Protein AF-A0AAW7VL32-F1 (afdb_monomer)

Radius of gyration: 14.83 Å; Cα contacts (8 Å, |Δi|>4): 98; chains: 1; bounding box: 32×22×44 Å

Organism: Escherichia coli (NCBI:txid562)

Sequence (84 aa):
WARLCLPVDHPFWQTHFAPNGWGCKCTIRQVSRGEYAQLAAQGTIHTEAPEIRTVRWVNKRTGEEEDVPEGIDPGWNYNPGINR

Structure (mmCIF, N/CA/C/O backbone):
data_AF-A0AAW7VL32-F1
#
_entry.id   AF-A0AAW7VL32-F1
#
loop_
_atom_site.group_PDB
_atom_site.id
_atom_site.type_symbol
_atom_site.label_atom_id
_atom_site.label_alt_id
_atom_site.label_comp_id
_atom_site.label_asym_id
_atom_site.label_entity_id
_atom_site.label_seq_id
_atom_site.pdbx_PDB_ins_code
_atom_site.Cartn_x
_atom_site.Cartn_y
_atom_site.Cartn_z
_atom_site.occupancy
_atom_site.B_iso_or_equiv
_atom_site.auth_seq_id
_atom_site.auth_comp_id
_atom_site.auth_asym_id
_atom_site.auth_atom_id
_atom_site.pdbx_PDB_model_num
ATOM 1 N N . TRP A 1 1 ? 3.211 4.083 1.990 1.00 83.56 1 TRP A N 1
ATOM 2 C CA . TRP A 1 1 ? 4.120 3.658 0.899 1.00 83.56 1 TRP A CA 1
ATOM 3 C C . TRP A 1 1 ? 4.066 4.652 -0.242 1.00 83.56 1 TRP A C 1
ATOM 5 O O . TRP A 1 1 ? 2.979 5.110 -0.573 1.00 83.56 1 TRP A O 1
ATOM 15 N N . ALA A 1 2 ? 5.207 5.005 -0.829 1.00 88.69 2 ALA A N 1
ATOM 16 C CA . ALA A 1 2 ? 5.264 5.931 -1.958 1.00 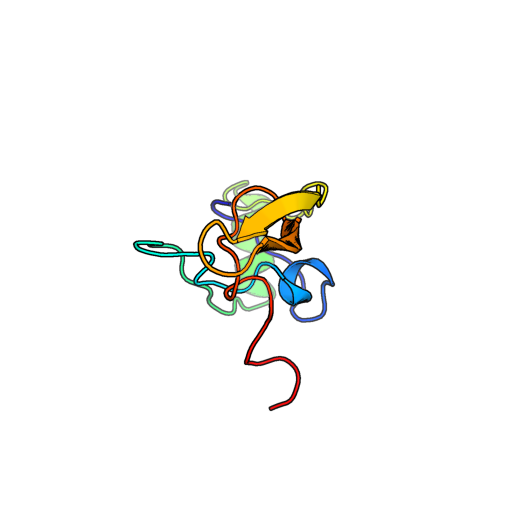88.69 2 ALA A CA 1
ATOM 17 C C . ALA A 1 2 ? 6.033 5.286 -3.113 1.00 88.69 2 ALA A C 1
ATOM 19 O O . ALA A 1 2 ? 7.094 4.720 -2.883 1.00 88.69 2 ALA A O 1
ATOM 20 N N . ARG A 1 3 ? 5.506 5.396 -4.342 1.00 92.94 3 ARG A N 1
ATOM 21 C CA . ARG A 1 3 ? 6.160 4.939 -5.587 1.00 92.94 3 ARG A CA 1
ATOM 22 C C . ARG A 1 3 ? 6.490 3.435 -5.639 1.00 92.94 3 ARG A C 1
ATOM 24 O O . ARG A 1 3 ? 7.425 3.039 -6.322 1.00 92.94 3 ARG A O 1
ATOM 31 N N . LEU A 1 4 ? 5.726 2.598 -4.942 1.00 95.62 4 LEU A N 1
ATOM 32 C CA . LEU A 1 4 ? 5.844 1.139 -5.024 1.00 95.62 4 LEU A CA 1
ATOM 33 C C . LEU A 1 4 ? 5.122 0.623 -6.274 1.00 95.62 4 LEU A C 1
ATOM 35 O O . LEU A 1 4 ? 3.975 0.997 -6.517 1.00 95.62 4 LEU A O 1
ATOM 39 N N . CYS A 1 5 ? 5.783 -0.232 -7.047 1.00 96.69 5 CYS A N 1
ATOM 40 C CA . CYS A 1 5 ? 5.224 -0.852 -8.238 1.00 96.69 5 CYS A CA 1
ATOM 41 C C . CYS A 1 5 ? 5.555 -2.345 -8.234 1.00 96.69 5 CYS A C 1
ATOM 43 O O . CYS A 1 5 ? 6.718 -2.731 -8.329 1.00 96.69 5 CYS A O 1
ATOM 45 N N . LEU A 1 6 ? 4.521 -3.170 -8.101 1.00 96.38 6 LEU A N 1
ATOM 46 C CA . LEU A 1 6 ? 4.622 -4.621 -7.982 1.00 96.38 6 LEU A CA 1
ATOM 47 C C . LEU A 1 6 ? 3.691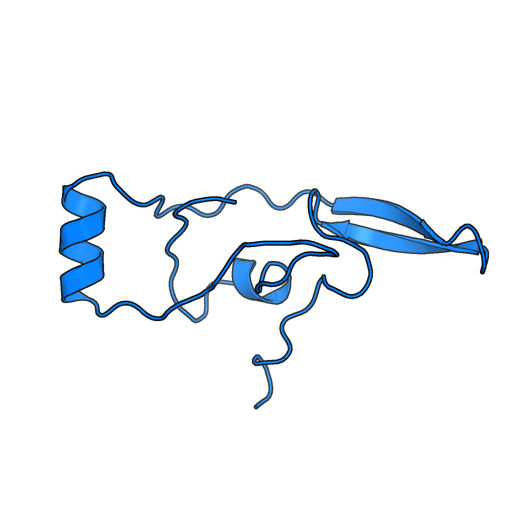 -5.284 -9.004 1.00 96.38 6 LEU A C 1
ATOM 49 O O . LEU A 1 6 ? 2.737 -4.639 -9.455 1.00 96.38 6 LEU A O 1
ATOM 53 N N . PRO A 1 7 ? 3.921 -6.565 -9.341 1.00 95.00 7 PRO A N 1
ATOM 54 C CA . PRO A 1 7 ? 2.966 -7.361 -10.106 1.00 95.00 7 PRO A CA 1
ATOM 55 C C . PRO A 1 7 ? 1.549 -7.290 -9.525 1.00 95.00 7 PRO A C 1
ATOM 57 O O . PRO A 1 7 ?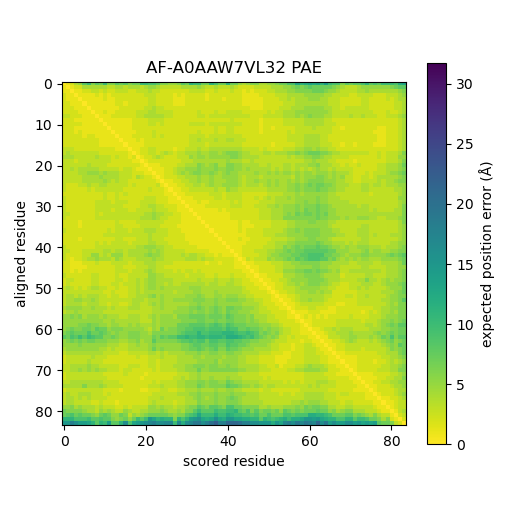 1.373 -7.136 -8.316 1.00 95.00 7 PRO A O 1
ATOM 60 N N . VAL A 1 8 ? 0.536 -7.393 -10.388 1.00 91.94 8 VAL A N 1
ATOM 61 C CA . VAL A 1 8 ? -0.883 -7.268 -9.999 1.00 91.94 8 VAL A CA 1
ATOM 62 C C . VAL A 1 8 ? -1.322 -8.342 -8.999 1.00 91.94 8 VAL A C 1
ATOM 64 O O . VAL A 1 8 ? -2.161 -8.090 -8.143 1.00 91.94 8 VAL A O 1
ATOM 67 N N . ASP A 1 9 ? -0.712 -9.519 -9.080 1.00 92.00 9 ASP A N 1
ATOM 68 C CA . ASP A 1 9 ? -0.943 -10.701 -8.253 1.00 92.00 9 ASP A CA 1
ATOM 69 C C . ASP A 1 9 ? -0.050 -10.752 -7.003 1.00 92.00 9 ASP A C 1
ATOM 71 O O . ASP A 1 9 ? -0.126 -11.698 -6.218 1.00 92.00 9 ASP A O 1
ATOM 75 N N . HIS A 1 10 ? 0.793 -9.739 -6.782 1.00 94.62 10 HIS A N 1
ATOM 76 C CA . HIS A 1 10 ? 1.702 -9.733 -5.645 1.00 94.62 10 HIS A CA 1
ATOM 77 C C . HIS A 1 10 ? 0.923 -9.714 -4.310 1.00 94.62 10 HIS A C 1
ATOM 79 O O . HIS A 1 10 ? 0.052 -8.859 -4.122 1.00 94.62 10 HIS A O 1
ATOM 85 N N . PRO A 1 11 ? 1.261 -10.578 -3.328 1.00 93.81 11 PRO A N 1
ATOM 86 C CA . PRO A 1 11 ? 0.494 -10.738 -2.085 1.00 93.81 11 PRO A CA 1
ATOM 87 C C . PRO A 1 11 ? 0.397 -9.467 -1.231 1.00 93.81 11 PRO A C 1
ATOM 89 O O . PRO A 1 11 ? -0.553 -9.304 -0.474 1.00 93.81 11 PRO A O 1
ATOM 92 N N . PHE A 1 12 ? 1.333 -8.529 -1.394 1.00 94.56 12 PHE A N 1
ATOM 93 C CA . PHE A 1 12 ? 1.266 -7.187 -0.798 1.00 94.56 12 PHE A CA 1
ATOM 94 C C . PHE A 1 12 ? -0.094 -6.503 -1.025 1.00 94.56 12 PHE A C 1
ATOM 96 O O . PHE A 1 12 ? -0.643 -5.875 -0.118 1.00 94.56 12 PHE A O 1
ATOM 103 N N . TRP A 1 13 ? -0.683 -6.679 -2.212 1.00 93.75 13 TRP A N 1
ATOM 104 C CA . TRP A 1 13 ? -1.962 -6.069 -2.556 1.00 93.75 13 TRP A CA 1
ATOM 105 C C . TRP A 1 13 ? -3.160 -6.693 -1.856 1.00 93.75 13 TRP A C 1
ATOM 107 O O . TRP A 1 13 ? -4.245 -6.159 -2.020 1.00 93.75 13 TRP A O 1
ATOM 117 N N . GLN A 1 14 ? -3.014 -7.778 -1.092 1.00 93.00 14 GLN A N 1
ATOM 118 C CA . GLN A 1 14 ? -4.131 -8.348 -0.331 1.00 93.00 14 GLN A CA 1
ATOM 119 C C . GLN A 1 14 ? -4.580 -7.420 0.797 1.00 93.00 14 GLN A C 1
ATOM 121 O O . GLN A 1 14 ? -5.768 -7.358 1.095 1.00 93.00 14 GLN A O 1
ATOM 126 N N . THR A 1 15 ? -3.640 -6.684 1.392 1.00 93.50 15 THR A N 1
ATOM 127 C CA . THR A 1 15 ? -3.903 -5.831 2.556 1.00 93.50 15 THR A CA 1
ATOM 128 C C . THR A 1 15 ? -3.570 -4.361 2.320 1.00 93.50 15 THR A C 1
ATOM 130 O O . THR A 1 15 ? -4.173 -3.517 2.962 1.00 93.50 15 THR A O 1
ATOM 133 N N . HIS A 1 16 ? -2.665 -4.032 1.391 1.00 93.88 16 HIS A N 1
ATOM 134 C CA . HIS A 1 16 ? -2.161 -2.666 1.170 1.00 93.88 16 HIS A CA 1
ATOM 135 C C . HIS A 1 16 ? -2.775 -1.978 -0.058 1.00 93.88 16 HIS A C 1
ATOM 137 O O . HIS A 1 16 ? -2.126 -1.164 -0.731 1.00 93.88 16 HIS A O 1
ATOM 143 N N . PHE A 1 17 ? -4.009 -2.349 -0.402 1.00 92.44 17 PHE A N 1
ATOM 144 C CA . PHE A 1 17 ? -4.709 -1.778 -1.542 1.00 92.44 17 PHE A CA 1
ATOM 145 C C . PHE A 1 17 ? -5.383 -0.466 -1.136 1.00 92.44 17 PHE A C 1
ATOM 147 O O . PHE A 1 17 ? -6.331 -0.462 -0.362 1.00 92.44 17 PHE A O 1
ATOM 154 N N . ALA A 1 18 ? -4.888 0.652 -1.670 1.00 91.50 18 ALA A N 1
ATOM 155 C CA . ALA A 1 18 ? -5.361 1.980 -1.301 1.00 91.50 18 ALA A CA 1
ATOM 156 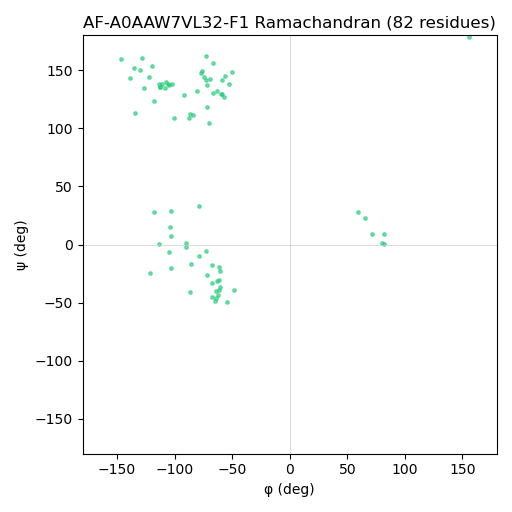C C . ALA A 1 18 ? -6.887 2.140 -1.497 1.00 91.50 18 ALA A C 1
ATOM 158 O O . ALA A 1 18 ? -7.424 1.656 -2.499 1.00 91.50 18 ALA A O 1
ATOM 159 N N . PRO A 1 19 ? -7.568 2.902 -0.618 1.00 92.69 19 PRO A N 1
ATOM 160 C CA . PRO A 1 19 ? -7.017 3.6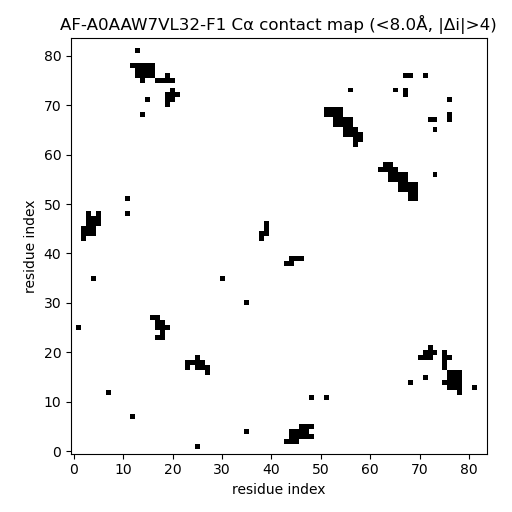86 0.497 1.00 92.69 19 PRO A CA 1
ATOM 161 C C . PRO A 1 19 ? -6.619 2.816 1.695 1.00 92.69 19 PRO A C 1
ATOM 163 O O . PRO A 1 19 ? -7.254 1.812 1.961 1.00 92.69 19 PRO A O 1
ATOM 166 N N . ASN A 1 20 ? -5.601 3.238 2.448 1.00 92.69 20 ASN A N 1
ATOM 167 C CA . ASN A 1 20 ? -5.117 2.492 3.621 1.00 92.69 20 ASN A CA 1
ATOM 168 C C . ASN A 1 20 ? -5.562 3.126 4.952 1.00 92.69 20 ASN A C 1
ATOM 170 O O . ASN A 1 20 ? -4.980 2.846 5.992 1.00 92.69 20 ASN A O 1
ATOM 174 N N . GLY A 1 21 ? -6.537 4.036 4.919 1.00 93.81 21 GLY A N 1
ATOM 175 C CA . GLY A 1 21 ? -7.013 4.727 6.113 1.00 93.81 21 GLY A CA 1
ATOM 176 C C . GLY A 1 21 ? -7.666 6.073 5.847 1.00 93.81 21 GLY A C 1
ATOM 177 O O . GLY A 1 21 ? -7.739 6.557 4.708 1.00 93.81 21 GLY A O 1
ATOM 178 N N . TRP A 1 22 ? -8.136 6.702 6.919 1.00 91.31 22 TRP A N 1
ATOM 179 C CA . TRP A 1 22 ? -8.818 7.990 6.850 1.00 91.31 22 TRP A CA 1
ATOM 180 C C . TRP A 1 22 ? -7.867 9.104 6.403 1.00 91.31 22 TRP A C 1
ATOM 182 O O . TRP A 1 22 ? -6.766 9.268 6.919 1.00 91.31 22 TRP A O 1
ATOM 192 N N . GLY A 1 23 ? -8.290 9.898 5.414 1.00 91.31 23 GLY A N 1
ATOM 193 C CA . GLY A 1 23 ? -7.471 10.989 4.871 1.00 91.31 23 GLY A CA 1
ATOM 194 C C . GLY A 1 23 ? -6.276 10.530 4.023 1.00 91.31 23 GLY A C 1
ATOM 195 O O . GLY A 1 23 ? -5.448 11.361 3.639 1.00 91.31 23 GLY A O 1
ATOM 196 N N . CYS A 1 24 ? -6.183 9.235 3.701 1.00 91.44 24 CYS A N 1
ATOM 197 C CA . CYS A 1 24 ? -5.159 8.707 2.809 1.00 91.44 24 CYS A CA 1
ATOM 198 C C . CYS A 1 24 ? -5.261 9.360 1.418 1.00 91.44 24 CYS A C 1
ATOM 200 O O . CYS A 1 24 ? -6.327 9.399 0.809 1.00 91.44 24 CYS A O 1
ATOM 202 N N . LYS A 1 25 ? -4.133 9.862 0.901 1.00 90.88 25 LYS A N 1
ATOM 203 C CA . LYS A 1 25 ? -4.022 10.455 -0.449 1.00 90.88 25 LYS A CA 1
ATOM 204 C C . LYS A 1 25 ? -3.362 9.512 -1.457 1.00 90.88 25 LYS A C 1
ATOM 206 O O . LYS A 1 25 ? -3.021 9.924 -2.564 1.00 90.88 25 LYS A O 1
ATOM 211 N N . CYS A 1 26 ? -3.109 8.267 -1.058 1.00 90.25 26 CYS A N 1
ATOM 212 C CA . CYS A 1 26 ? -2.519 7.269 -1.937 1.00 90.25 26 CYS A CA 1
ATOM 213 C C . CYS A 1 26 ? -3.525 6.871 -3.020 1.00 90.25 26 CYS A C 1
ATOM 215 O O . CYS A 1 26 ? -4.717 6.736 -2.761 1.00 90.25 26 CYS A O 1
ATOM 217 N N . THR A 1 27 ? -3.025 6.652 -4.231 1.00 90.69 27 THR A N 1
ATOM 218 C CA . THR A 1 27 ? -3.798 6.118 -5.353 1.00 90.69 27 THR A CA 1
ATOM 219 C C . THR A 1 27 ? -3.032 4.960 -5.973 1.00 90.69 27 THR A C 1
ATOM 221 O O . THR A 1 27 ? -1.800 4.923 -5.923 1.00 90.69 27 THR A O 1
ATOM 224 N N . ILE A 1 28 ? -3.765 4.005 -6.539 1.00 92.94 28 ILE A N 1
ATOM 225 C CA . ILE A 1 28 ? -3.204 2.887 -7.297 1.00 92.94 28 ILE A CA 1
ATOM 226 C C . ILE A 1 28 ? -3.618 3.064 -8.751 1.00 92.94 28 ILE A C 1
ATOM 228 O O . ILE A 1 28 ? -4.768 3.378 -9.053 1.00 92.94 28 ILE A O 1
ATOM 232 N N . ARG A 1 29 ? -2.666 2.853 -9.655 1.00 94.44 29 ARG A N 1
ATOM 233 C CA . ARG A 1 29 ? -2.902 2.816 -11.096 1.00 94.44 29 ARG A CA 1
ATOM 234 C C . ARG A 1 29 ? -2.166 1.630 -11.691 1.00 94.44 29 ARG A C 1
ATOM 236 O O . ARG A 1 29 ? -1.118 1.232 -11.188 1.00 94.44 29 ARG A O 1
ATOM 243 N N . GLN A 1 30 ? -2.695 1.110 -12.787 1.00 94.12 30 GLN A N 1
ATOM 244 C CA . GLN A 1 30 ? -1.992 0.110 -13.578 1.00 94.12 30 GLN A CA 1
ATOM 245 C C . GLN A 1 30 ? -0.899 0.789 -14.414 1.00 94.12 30 GLN A C 1
ATOM 247 O O . GLN A 1 30 ? -1.045 1.942 -14.832 1.00 94.12 30 GLN A O 1
ATOM 252 N N . VAL A 1 31 ? 0.193 0.067 -14.644 1.00 96.00 31 VAL A N 1
ATOM 253 C CA . VAL A 1 31 ? 1.283 0.456 -15.544 1.00 96.00 31 VAL A CA 1
ATOM 254 C C . VAL A 1 31 ? 1.456 -0.629 -16.595 1.00 96.00 31 VAL A C 1
ATOM 256 O O . VAL A 1 31 ? 1.303 -1.817 -16.307 1.00 96.00 31 VAL A O 1
ATOM 259 N N . SER A 1 32 ? 1.792 -0.239 -17.820 1.00 96.25 32 SER A N 1
ATOM 260 C CA . SER A 1 32 ? 2.191 -1.219 -18.835 1.00 96.25 32 SER A CA 1
ATOM 261 C C . SER A 1 32 ? 3.588 -1.774 -18.535 1.00 96.25 32 SER A C 1
ATOM 263 O O . SER A 1 32 ? 4.383 -1.149 -17.831 1.00 96.25 32 SER A O 1
ATOM 265 N N . ARG A 1 33 ? 3.945 -2.918 -19.130 1.00 95.00 33 ARG A N 1
ATOM 266 C CA . ARG A 1 33 ? 5.297 -3.489 -18.990 1.00 95.00 33 ARG A CA 1
ATOM 267 C C . ARG A 1 33 ? 6.397 -2.552 -19.509 1.00 95.00 33 ARG A C 1
ATOM 269 O O . ARG A 1 33 ? 7.475 -2.495 -18.926 1.00 95.00 33 ARG A O 1
ATOM 276 N N . GLY A 1 34 ? 6.124 -1.826 -20.596 1.00 97.50 34 GLY A N 1
ATOM 277 C CA . GLY A 1 34 ? 7.061 -0.855 -21.168 1.00 97.50 34 GLY A CA 1
ATOM 278 C C . GLY A 1 34 ? 7.276 0.343 -20.245 1.00 97.50 34 GLY A C 1
ATOM 279 O O . GLY A 1 34 ? 8.415 0.711 -19.972 1.00 97.50 34 GLY A O 1
ATOM 280 N N . GLU A 1 35 ? 6.190 0.890 -19.697 1.00 97.31 35 GLU A N 1
ATOM 281 C CA . GLU A 1 35 ? 6.257 1.971 -18.709 1.00 97.31 35 GLU A CA 1
ATOM 282 C C . GLU A 1 35 ? 6.981 1.522 -17.432 1.00 97.31 35 GLU A C 1
ATOM 284 O O . GLU A 1 35 ? 7.851 2.234 -16.938 1.00 97.31 35 GLU A O 1
ATOM 289 N N . TYR A 1 36 ? 6.693 0.314 -16.933 1.00 97.06 36 TYR A N 1
ATOM 290 C CA . TYR A 1 36 ? 7.405 -0.271 -15.795 1.00 97.06 36 TYR A CA 1
ATOM 291 C C . TYR A 1 36 ? 8.919 -0.308 -16.032 1.00 97.06 36 TYR A C 1
ATOM 293 O O . TYR A 1 36 ? 9.680 0.159 -15.188 1.00 97.06 36 TYR A O 1
ATOM 301 N N . ALA A 1 37 ? 9.359 -0.809 -17.192 1.00 96.94 37 ALA A N 1
ATOM 302 C CA . ALA A 1 37 ? 10.780 -0.885 -17.525 1.00 96.94 37 ALA A CA 1
ATOM 303 C C . ALA A 1 37 ? 11.438 0.505 -17.562 1.00 96.94 37 ALA A C 1
ATOM 305 O O . ALA A 1 37 ? 12.553 0.668 -17.069 1.00 96.94 37 ALA A O 1
ATOM 306 N N . GLN A 1 38 ? 10.740 1.515 -18.090 1.00 97.69 38 GLN A N 1
ATOM 307 C CA . GLN A 1 38 ? 11.222 2.898 -18.109 1.00 97.69 38 GLN A CA 1
ATOM 308 C C . GLN A 1 38 ? 11.351 3.482 -16.697 1.00 97.69 38 GLN A C 1
ATOM 310 O O . GLN A 1 38 ? 12.397 4.031 -16.357 1.00 97.69 38 GLN A O 1
ATOM 315 N N . LEU A 1 39 ? 10.319 3.343 -15.861 1.00 96.50 39 LEU A N 1
ATOM 316 C CA . LEU A 1 39 ? 10.323 3.855 -14.488 1.00 96.50 39 LEU A CA 1
ATOM 317 C C . LEU A 1 39 ? 11.382 3.157 -13.620 1.00 96.50 39 LEU A C 1
ATOM 319 O O . LEU A 1 39 ? 12.075 3.815 -12.842 1.00 96.50 39 LEU A O 1
ATOM 323 N N . ALA A 1 40 ? 11.542 1.841 -13.787 1.00 95.31 40 ALA A N 1
ATOM 324 C CA . ALA A 1 40 ? 12.568 1.059 -13.104 1.00 95.31 40 ALA A CA 1
ATOM 325 C C . ALA A 1 40 ? 13.979 1.496 -13.524 1.00 95.31 40 ALA A C 1
ATOM 327 O O . ALA A 1 40 ? 14.819 1.742 -12.663 1.00 95.31 40 ALA A O 1
ATOM 328 N N . ALA A 1 41 ? 14.229 1.680 -14.826 1.00 96.31 41 ALA A N 1
ATOM 329 C CA . ALA A 1 41 ? 15.518 2.160 -15.331 1.00 96.31 41 ALA A CA 1
ATOM 330 C C . ALA A 1 41 ? 15.860 3.582 -14.848 1.00 96.31 41 ALA A C 1
ATOM 332 O O . ALA A 1 41 ? 17.027 3.902 -14.645 1.00 96.31 41 ALA A O 1
ATOM 333 N N . GLN A 1 42 ? 14.849 4.430 -14.634 1.00 96.94 42 GLN A N 1
ATOM 334 C CA . GLN A 1 42 ? 15.017 5.770 -14.061 1.00 96.94 42 GLN A CA 1
ATOM 335 C C . GLN A 1 42 ? 15.192 5.763 -12.531 1.00 96.94 42 GLN A C 1
ATOM 337 O O . GLN A 1 42 ? 15.468 6.812 -11.952 1.00 96.94 42 GLN A O 1
ATOM 342 N N . GLY A 1 43 ? 14.981 4.626 -11.855 1.00 94.50 43 GLY A N 1
ATOM 343 C CA . GLY A 1 43 ? 15.008 4.537 -10.391 1.00 94.50 43 GLY A CA 1
ATOM 344 C C . GLY A 1 43 ? 13.882 5.323 -9.706 1.00 94.50 43 GLY A C 1
ATOM 345 O O . GLY A 1 43 ? 14.010 5.733 -8.551 1.00 94.50 43 GLY A O 1
ATOM 346 N N . THR A 1 44 ? 12.777 5.584 -10.411 1.00 94.75 44 THR A N 1
ATOM 347 C CA . THR A 1 44 ? 11.667 6.389 -9.875 1.00 94.75 44 THR A CA 1
ATOM 348 C C . THR A 1 44 ? 10.679 5.567 -9.056 1.00 94.75 44 THR A C 1
ATOM 350 O O . THR A 1 44 ? 9.932 6.156 -8.272 1.00 94.75 44 THR A O 1
ATOM 353 N N . ILE A 1 45 ? 10.695 4.239 -9.188 1.00 96.31 45 ILE A N 1
ATOM 354 C CA . ILE A 1 45 ? 9.821 3.303 -8.473 1.00 96.31 45 ILE A CA 1
ATOM 355 C C . ILE A 1 45 ? 10.618 2.324 -7.610 1.00 96.31 45 ILE A C 1
ATOM 357 O O . ILE A 1 45 ? 11.760 1.990 -7.915 1.00 96.31 45 ILE A O 1
ATOM 361 N N . HIS A 1 46 ? 9.978 1.830 -6.555 1.00 95.75 46 HIS A N 1
ATOM 362 C CA . HIS A 1 46 ? 10.437 0.673 -5.796 1.00 95.75 46 HIS A CA 1
ATOM 363 C C . HIS A 1 46 ? 9.803 -0.588 -6.381 1.00 95.75 46 HIS A C 1
ATOM 365 O O . HIS A 1 46 ? 8.586 -0.632 -6.565 1.00 95.75 46 HIS A O 1
ATOM 371 N N . THR A 1 47 ? 10.627 -1.590 -6.674 1.00 95.12 47 THR A N 1
ATOM 372 C CA . THR A 1 47 ? 10.208 -2.861 -7.290 1.00 95.12 47 THR A CA 1
ATOM 373 C C . THR A 1 47 ? 10.178 -4.023 -6.302 1.00 95.12 47 THR A C 1
ATOM 375 O O . THR A 1 47 ? 9.738 -5.114 -6.646 1.00 95.12 47 THR A O 1
ATOM 378 N N . GLU A 1 48 ? 10.642 -3.793 -5.075 1.00 95.00 48 GLU A N 1
ATOM 379 C CA . GLU A 1 48 ? 10.629 -4.764 -3.987 1.00 95.00 48 GLU A CA 1
ATOM 380 C C . GLU A 1 48 ? 9.584 -4.354 -2.953 1.00 95.00 48 GLU A C 1
ATOM 382 O O . GLU A 1 48 ? 9.473 -3.179 -2.584 1.00 95.00 48 GLU A O 1
ATOM 387 N N . ALA A 1 49 ? 8.789 -5.327 -2.511 1.00 93.94 49 ALA A N 1
ATOM 388 C CA . ALA A 1 49 ? 7.793 -5.093 -1.481 1.00 93.94 49 ALA A CA 1
ATOM 389 C C . ALA A 1 49 ? 8.482 -4.895 -0.121 1.00 93.94 49 ALA A C 1
ATOM 391 O O . ALA A 1 49 ? 9.405 -5.642 0.208 1.00 93.94 49 ALA A O 1
ATOM 392 N N . PRO A 1 50 ? 8.036 -3.922 0.689 1.00 91.88 50 PRO A N 1
ATOM 393 C CA . PRO A 1 50 ? 8.508 -3.800 2.059 1.00 91.88 50 PRO A CA 1
ATOM 394 C C . PRO A 1 50 ? 8.037 -4.995 2.896 1.00 91.88 50 PRO A C 1
ATOM 396 O O . PRO A 1 50 ? 7.022 -5.626 2.593 1.00 91.88 50 PRO A O 1
ATOM 399 N N . GLU A 1 51 ? 8.760 -5.268 3.980 1.00 92.25 51 GLU A N 1
ATOM 400 C CA . GLU A 1 51 ? 8.338 -6.246 4.980 1.00 92.25 51 GLU A CA 1
ATOM 401 C C . GLU A 1 51 ? 6.970 -5.849 5.557 1.00 92.25 51 GLU A C 1
ATOM 403 O O . GLU A 1 51 ? 6.768 -4.708 5.979 1.00 92.25 51 GLU A O 1
ATOM 408 N N . ILE A 1 52 ? 6.030 -6.797 5.577 1.00 92.12 52 ILE A N 1
ATOM 409 C CA . ILE A 1 52 ? 4.711 -6.593 6.174 1.00 92.12 52 ILE A CA 1
ATOM 410 C C . ILE A 1 52 ? 4.812 -6.936 7.655 1.00 92.12 52 ILE A C 1
ATOM 412 O O . ILE A 1 52 ? 4.929 -8.103 8.025 1.00 92.12 52 ILE A O 1
ATOM 416 N N . ARG A 1 53 ? 4.750 -5.909 8.501 1.00 93.31 53 ARG A N 1
ATOM 417 C CA . ARG A 1 53 ? 4.677 -6.053 9.957 1.00 93.31 53 ARG A CA 1
ATOM 418 C C . ARG A 1 53 ? 3.250 -5.814 10.411 1.00 93.31 53 ARG A C 1
ATOM 420 O O . ARG A 1 53 ? 2.603 -4.893 9.922 1.00 93.31 53 ARG A O 1
ATOM 427 N N . THR A 1 54 ? 2.762 -6.629 11.335 1.00 93.94 54 THR A N 1
ATOM 428 C CA . THR A 1 54 ? 1.433 -6.467 11.931 1.00 93.94 54 THR A CA 1
ATOM 429 C C . THR A 1 54 ? 1.555 -5.913 13.339 1.00 93.94 54 THR A C 1
ATOM 431 O O . THR A 1 54 ? 2.408 -6.334 14.122 1.00 93.94 54 THR A O 1
ATOM 434 N N . VAL A 1 55 ? 0.684 -4.966 13.664 1.00 93.62 55 VAL A N 1
ATOM 435 C CA . VAL A 1 55 ? 0.517 -4.417 15.003 1.00 93.62 55 VAL A CA 1
ATOM 436 C C . VAL A 1 55 ? -0.833 -4.855 15.545 1.00 93.62 55 VAL A C 1
ATOM 438 O O . VAL A 1 55 ? -1.840 -4.831 14.836 1.00 93.62 55 VAL A O 1
ATOM 441 N N . ARG A 1 56 ? -0.862 -5.238 16.821 1.00 94.94 56 ARG A N 1
ATOM 442 C CA . ARG A 1 56 ? -2.123 -5.513 17.500 1.00 94.94 56 ARG A CA 1
ATOM 443 C C . ARG A 1 56 ? -2.843 -4.195 17.749 1.00 94.94 56 ARG A C 1
ATOM 445 O O . ARG A 1 56 ? -2.339 -3.332 18.472 1.00 94.94 56 ARG A O 1
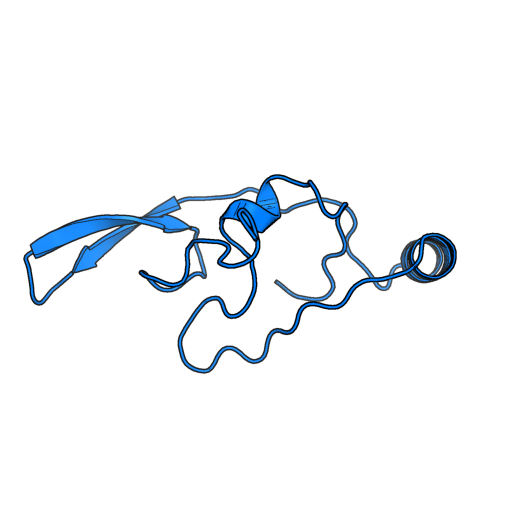ATOM 452 N N . TRP A 1 57 ? -4.024 -4.051 17.172 1.00 94.19 57 TRP A N 1
ATOM 453 C CA . TRP A 1 57 ? -4.914 -2.926 17.393 1.00 94.19 57 TRP A CA 1
ATOM 454 C C . TRP A 1 57 ? -6.108 -3.362 18.244 1.00 94.19 57 TRP A C 1
ATOM 456 O O . TRP A 1 57 ? -6.646 -4.449 18.064 1.00 94.19 57 TRP A O 1
ATOM 466 N N . VAL A 1 58 ? -6.525 -2.504 19.177 1.00 94.19 58 VAL A N 1
ATOM 467 C CA . VAL A 1 58 ? -7.673 -2.765 20.056 1.00 94.19 58 VAL A CA 1
ATOM 468 C C . VAL A 1 58 ? -8.741 -1.711 19.815 1.00 94.19 58 VAL A C 1
ATOM 470 O O . VAL A 1 58 ? -8.505 -0.506 19.982 1.00 94.19 58 VAL A O 1
ATOM 473 N N . ASN A 1 59 ? -9.944 -2.164 19.477 1.00 91.31 59 ASN A N 1
ATOM 474 C CA . ASN A 1 59 ? -11.101 -1.303 19.355 1.00 91.31 59 ASN A CA 1
ATOM 475 C C . ASN A 1 59 ? -11.532 -0.821 20.741 1.00 91.31 59 ASN A C 1
ATOM 477 O O . ASN A 1 59 ? -12.181 -1.537 21.495 1.00 91.31 59 ASN A O 1
ATOM 481 N N . LYS A 1 60 ? -11.238 0.435 21.076 1.00 91.19 60 LYS A N 1
ATOM 482 C CA . LYS A 1 60 ? -11.577 1.004 22.393 1.00 91.19 60 LYS A CA 1
ATOM 483 C C . LYS A 1 60 ? -13.081 1.031 22.702 1.00 91.19 60 LYS A C 1
ATOM 485 O O . LYS A 1 60 ? -13.445 1.186 23.861 1.00 91.19 60 LYS A O 1
ATOM 490 N N . ARG A 1 61 ? -13.950 0.930 21.687 1.00 92.50 61 ARG A N 1
ATOM 491 C CA . ARG A 1 61 ? -15.411 0.941 21.854 1.00 92.50 61 ARG A CA 1
ATOM 492 C C . ARG A 1 61 ? -15.974 -0.451 22.137 1.00 92.50 61 ARG A C 1
ATOM 494 O O . ARG A 1 61 ? -16.900 -0.555 22.932 1.00 92.50 61 ARG A O 1
ATOM 501 N N . THR A 1 62 ? -15.471 -1.484 21.459 1.00 93.81 62 THR A N 1
ATOM 502 C CA . THR A 1 62 ? -15.991 -2.865 21.564 1.00 93.81 62 THR A CA 1
ATOM 503 C C . THR A 1 62 ? -15.114 -3.782 22.414 1.00 93.81 62 THR A C 1
ATOM 505 O O . THR A 1 62 ? -15.603 -4.787 22.915 1.00 93.81 62 THR A O 1
ATOM 508 N N . GLY A 1 63 ? -13.843 -3.431 22.613 1.00 92.81 63 GLY A N 1
ATOM 509 C CA . GLY A 1 63 ? -12.839 -4.264 23.275 1.00 92.81 63 GLY A CA 1
ATOM 510 C C . GLY A 1 63 ? -12.234 -5.351 22.380 1.00 92.81 63 GLY A C 1
ATOM 511 O O . GLY A 1 63 ? -11.409 -6.120 22.856 1.00 92.81 63 GLY A O 1
ATOM 512 N N . GLU A 1 64 ? -12.627 -5.429 21.108 1.00 93.00 64 GLU A N 1
ATOM 513 C CA . GLU A 1 64 ? -12.115 -6.430 20.166 1.00 93.00 64 GLU A CA 1
ATOM 514 C C . GLU A 1 64 ? -10.670 -6.123 19.760 1.00 93.00 64 GLU A C 1
ATOM 516 O O . GLU A 1 64 ? -10.308 -4.961 19.553 1.00 93.00 64 GLU A O 1
ATOM 521 N N . GLU A 1 65 ? -9.857 -7.171 19.629 1.00 94.19 65 GLU A N 1
ATOM 522 C CA . GLU A 1 65 ? -8.473 -7.087 19.161 1.00 94.19 65 GLU A CA 1
ATOM 523 C C . GLU A 1 65 ? -8.368 -7.614 17.725 1.00 94.19 65 GLU A C 1
ATOM 525 O O . GLU A 1 65 ? -8.959 -8.641 17.390 1.00 94.19 65 GLU A O 1
ATOM 530 N N . GLU A 1 66 ? -7.591 -6.930 16.890 1.00 92.69 66 GLU A N 1
ATOM 531 C CA . GLU A 1 66 ? -7.288 -7.334 15.516 1.00 92.69 66 GLU A CA 1
ATOM 532 C C . GLU A 1 66 ? -5.806 -7.078 15.215 1.00 92.69 66 GLU A C 1
ATOM 534 O O . GLU A 1 66 ? -5.236 -6.074 15.650 1.00 92.69 66 GLU A O 1
ATOM 539 N N . ASP A 1 67 ? -5.181 -7.969 14.448 1.00 93.81 67 ASP A N 1
ATOM 540 C CA . ASP A 1 67 ? -3.839 -7.747 13.914 1.00 93.81 67 ASP A CA 1
ATOM 541 C C . ASP A 1 67 ? -3.936 -6.981 12.588 1.00 93.81 67 ASP A C 1
ATOM 543 O O . ASP A 1 67 ? -4.415 -7.496 11.576 1.00 93.81 67 ASP A O 1
ATOM 547 N N . VAL A 1 68 ? -3.465 -5.734 12.587 1.00 94.62 68 VAL A N 1
ATOM 548 C CA . VAL A 1 68 ? -3.550 -4.823 11.437 1.00 94.62 68 VAL A CA 1
ATOM 549 C C . VAL A 1 68 ? -2.141 -4.537 10.913 1.00 94.62 68 VAL A C 1
ATOM 551 O O . VAL A 1 68 ? -1.228 -4.335 11.715 1.00 94.62 68 VAL A O 1
ATOM 554 N N . PRO A 1 69 ? -1.903 -4.515 9.589 1.00 95.12 69 PRO A N 1
ATOM 555 C CA . PRO A 1 69 ? -0.602 -4.131 9.055 1.00 95.12 69 PRO A CA 1
ATOM 556 C C . PRO A 1 69 ? -0.189 -2.718 9.482 1.00 95.12 69 PRO A C 1
ATOM 558 O O . PRO A 1 69 ? -1.002 -1.794 9.520 1.00 95.12 69 PRO A O 1
ATOM 561 N N . GLU A 1 70 ? 1.094 -2.540 9.777 1.00 92.44 70 GLU A N 1
ATOM 562 C CA . GLU A 1 70 ? 1.659 -1.256 10.176 1.00 92.44 70 GLU A CA 1
ATOM 563 C C . GLU A 1 70 ? 1.403 -0.187 9.099 1.00 92.44 70 GLU A C 1
ATOM 565 O O . GLU A 1 70 ? 1.723 -0.362 7.923 1.00 92.44 70 GLU A O 1
ATOM 570 N N . GLY A 1 71 ? 0.824 0.945 9.508 1.00 89.56 71 GLY A N 1
ATOM 571 C CA . GLY A 1 71 ? 0.492 2.048 8.604 1.00 89.56 71 GLY A CA 1
ATOM 572 C C . GLY A 1 71 ? -0.820 1.884 7.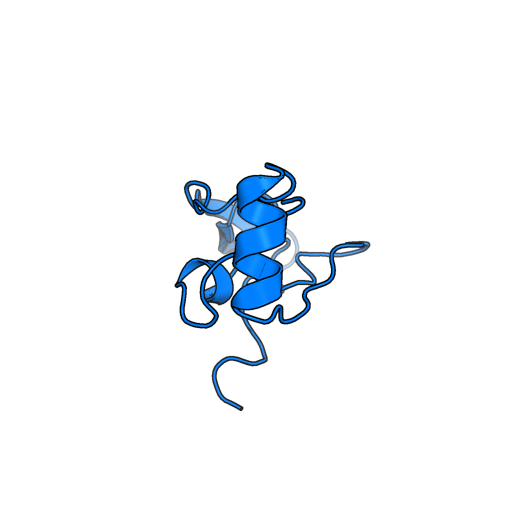828 1.00 89.56 71 GLY A C 1
ATOM 573 O O . GLY A 1 71 ? -1.075 2.695 6.934 1.00 89.56 71 GLY A O 1
ATOM 574 N N . ILE A 1 72 ? -1.637 0.876 8.155 1.00 94.19 72 ILE A N 1
ATOM 575 C CA . ILE A 1 72 ? -3.013 0.726 7.666 1.00 94.19 72 ILE A CA 1
ATOM 576 C C . ILE A 1 72 ? -3.986 0.901 8.829 1.00 94.19 72 ILE A C 1
ATOM 578 O O . ILE A 1 72 ? -3.780 0.345 9.906 1.00 94.19 72 ILE A O 1
ATOM 582 N N . ASP A 1 73 ? -5.055 1.662 8.615 1.00 93.00 73 ASP A N 1
ATOM 583 C CA . ASP A 1 73 ? -6.132 1.761 9.596 1.00 93.00 73 ASP A CA 1
ATOM 584 C C . ASP A 1 73 ? -6.997 0.482 9.589 1.00 93.00 73 ASP A C 1
ATOM 586 O O . ASP A 1 73 ? -7.282 -0.073 8.521 1.00 93.00 73 ASP A O 1
ATOM 590 N N . PRO A 1 74 ? -7.498 0.035 10.754 1.00 92.38 74 PRO A N 1
ATOM 591 C CA . PRO A 1 74 ? -8.435 -1.085 10.836 1.00 92.38 74 PRO A CA 1
ATOM 592 C C . PRO A 1 74 ? -9.644 -0.885 9.915 1.00 92.38 74 PRO A C 1
ATOM 594 O O . PRO A 1 74 ? -10.195 0.218 9.823 1.00 92.38 74 PRO A O 1
ATOM 597 N N . GLY A 1 75 ? -10.063 -1.951 9.232 1.00 91.00 75 GLY A N 1
ATOM 598 C CA . GLY A 1 75 ? -11.150 -1.907 8.251 1.00 91.00 75 GLY A CA 1
ATOM 599 C C . GLY A 1 75 ? -10.745 -1.409 6.858 1.00 91.00 75 GLY A C 1
ATOM 600 O O . GLY A 1 75 ? -11.596 -1.365 5.974 1.00 91.00 75 GLY A O 1
ATOM 601 N N . TRP A 1 76 ? -9.471 -1.068 6.640 1.00 92.88 76 TRP A N 1
ATOM 602 C CA . TRP A 1 76 ? -8.879 -0.819 5.315 1.00 92.88 76 TRP A CA 1
ATOM 603 C C . TRP A 1 76 ? -7.826 -1.872 4.931 1.00 92.88 76 TRP A C 1
ATOM 605 O O . TRP A 1 76 ? -7.245 -1.821 3.854 1.00 92.88 76 TRP A O 1
ATOM 615 N N . ASN A 1 77 ? -7.584 -2.847 5.804 1.00 92.38 77 ASN A N 1
ATOM 616 C CA . ASN A 1 77 ? -6.598 -3.923 5.690 1.00 92.38 77 ASN A CA 1
ATOM 617 C C . ASN A 1 77 ? -7.037 -5.084 4.781 1.00 92.38 77 ASN A C 1
ATOM 619 O O . ASN A 1 77 ? -6.665 -6.232 5.020 1.00 92.38 77 ASN A O 1
ATOM 623 N N . TYR A 1 78 ? -7.810 -4.806 3.732 1.00 91.81 78 TYR A N 1
ATOM 624 C CA . TYR A 1 78 ? -8.232 -5.794 2.740 1.00 91.81 78 TYR A CA 1
ATOM 625 C C . TYR A 1 78 ? -8.344 -5.165 1.349 1.00 91.81 78 TYR A C 1
ATOM 627 O O . TYR A 1 78 ? -8.504 -3.955 1.202 1.00 91.81 78 TYR A O 1
ATOM 635 N N . ASN A 1 79 ? -8.311 -5.998 0.311 1.00 92.38 79 ASN A N 1
ATOM 636 C CA . ASN A 1 79 ? -8.477 -5.554 -1.067 1.00 92.38 79 ASN A CA 1
ATOM 637 C C . ASN A 1 79 ? -9.902 -5.814 -1.582 1.00 92.38 79 ASN A C 1
ATOM 639 O O . ASN A 1 79 ? -10.244 -6.967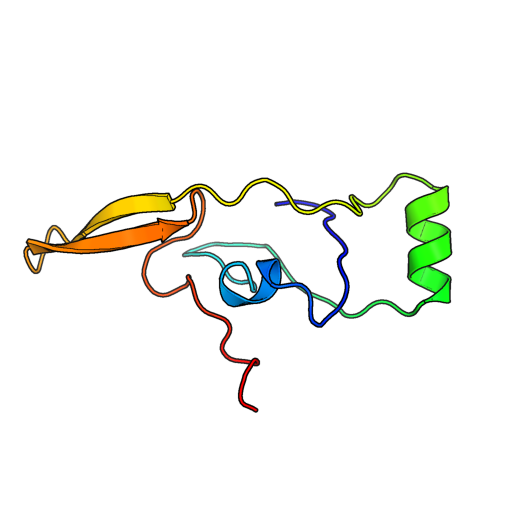 -1.865 1.00 92.38 79 ASN A O 1
ATOM 643 N N . PRO A 1 80 ? -10.730 -4.769 -1.777 1.00 86.94 80 PRO A N 1
ATOM 644 C CA . PRO A 1 80 ? -12.101 -4.933 -2.261 1.00 86.94 80 PRO A CA 1
ATOM 645 C C . PRO A 1 80 ? -12.187 -5.441 -3.711 1.00 86.94 80 PRO A C 1
ATOM 647 O O . PRO A 1 80 ? -13.239 -5.915 -4.130 1.00 86.94 80 PRO A O 1
ATOM 650 N N . GLY A 1 81 ? -11.109 -5.336 -4.494 1.00 84.69 81 GLY A N 1
ATOM 651 C CA . GLY A 1 81 ? -11.057 -5.759 -5.894 1.00 84.69 81 GLY A CA 1
ATOM 652 C C . GLY A 1 81 ? -10.616 -7.207 -6.116 1.00 84.69 81 GLY A C 1
ATOM 653 O O . GLY A 1 81 ? -10.584 -7.636 -7.264 1.00 84.69 81 GLY A O 1
ATOM 654 N N . ILE A 1 82 ? -10.269 -7.957 -5.063 1.00 84.06 82 ILE A N 1
ATOM 655 C CA . ILE A 1 82 ? -9.631 -9.276 -5.211 1.00 84.06 82 ILE A CA 1
ATOM 656 C C . ILE A 1 82 ? -10.581 -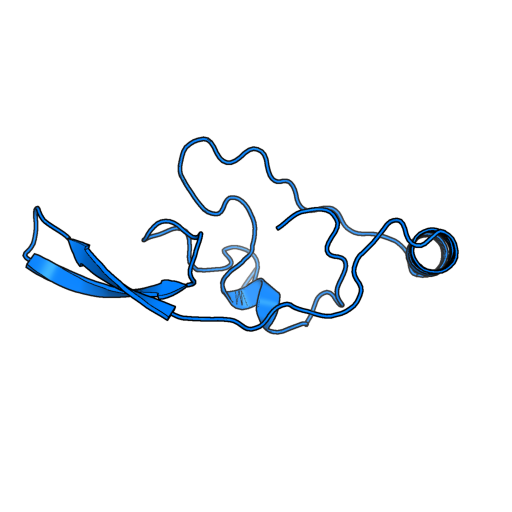10.375 -5.719 1.00 84.06 82 ILE A C 1
ATOM 658 O O . ILE A 1 82 ? -10.131 -11.322 -6.353 1.00 84.06 82 ILE A O 1
ATOM 662 N N . ASN A 1 83 ? -11.888 -10.235 -5.474 1.00 75.38 83 ASN A N 1
ATOM 663 C CA . ASN A 1 83 ? -12.917 -11.235 -5.797 1.00 75.38 83 ASN A CA 1
ATOM 664 C C . ASN A 1 83 ? -13.964 -10.716 -6.799 1.00 75.38 83 ASN A C 1
ATOM 666 O O . ASN A 1 83 ? -15.128 -11.110 -6.724 1.00 75.38 83 ASN A O 1
ATOM 670 N N . ARG A 1 84 ? -13.596 -9.767 -7.664 1.00 61.38 84 ARG A N 1
ATOM 671 C CA . ARG A 1 84 ? -14.546 -9.111 -8.572 1.00 61.38 84 ARG A CA 1
ATOM 672 C C . ARG A 1 84 ? -14.646 -9.783 -9.936 1.00 61.38 84 ARG A C 1
ATOM 674 O O . ARG A 1 84 ? -13.614 -10.292 -10.416 1.00 61.38 84 ARG A O 1
#

Nearest PDB structures (foldseek):
  8a3d-assembly1_H  TM=1.682E-01  e=1.814E+00  Homo sapiens
  8q7z-assembly1_BE  TM=1.658E-01  e=2.890E+00  Gallus gallus
  9c3h-assembly1_LK  TM=1.652E-01  e=2.890E+00  Homo sapiens
  6y0g-assembly1_LE  TM=1.740E-01  e=4.030E+00  Homo sapiens
  8idt-assembly1_o  TM=1.680E-01  e=4.307E+00  Homo sapiens

Solvent-accessible surface area (backbone atoms only — not comparable to full-atom values): 5484 Å² total; per-residue (Å²): 139,79,54,72,53,70,65,92,83,41,72,67,45,51,36,67,31,64,51,35,39,89,89,53,85,63,80,84,78,90,74,53,74,68,55,47,53,53,37,51,75,68,64,68,43,41,73,69,82,75,86,88,50,70,40,85,44,69,40,88,88,81,70,49,75,46,79,32,47,70,91,36,36,86,94,22,60,45,38,88,71,78,86,113

Secondary structure (DSSP, 8-state):
--SB---TT-GGGGT--S--STT---------HHHHHHHHHTT-SB-SPPP--EEEEE-TTT--EEEEETT--TT-SS-TTTT-

Foldseek 3Di:
DPQEDEPPPPCCLFFPPPPQDDPRPDDDDDDDPVRVVVCVVVVVHDHDDDDWDWDWDADPVPRDIDTHTPPGDPPSRGHPPPPD

pLDDT: mean 92.67, std 4.77, range [61.38, 97.69]

Mean predicted aligned error: 3.66 Å